Protein AF-R5CLF5-F1 (afdb_monomer)

Secondary structure (DSSP, 8-state):
--------SS-S-EEEETTEEE-HHHHHHHGGGTTS----GGGGGGTTGGGGS-HHHHHHHHHHHHHHTTS-HHHHHHHHHTSHHHHHHTTT--TTSPP--EE-HHHHHHHHHHHHHHH-TTSHHHHHHHHHHHHHTT-

Radius of gyration: 16.68 Å; Cα contacts (8 Å, |Δi|>4): 115; chains: 1; bounding box: 37×34×51 Å

Solvent-accessible surface area (backbone atoms only — not comparable to full-atom values): 8493 Å² total; per-residue (Å²): 135,80,86,76,77,74,84,86,66,75,70,85,51,32,36,42,42,80,71,43,75,37,43,58,68,63,46,67,74,50,55,87,46,73,89,53,79,92,83,51,78,87,53,57,80,56,65,83,49,68,80,78,51,52,74,67,56,49,50,52,50,50,48,47,48,77,57,56,62,82,53,55,70,76,56,52,31,47,35,48,59,64,33,66,70,48,46,61,69,43,64,92,56,58,86,90,48,73,49,84,49,74,47,58,56,68,56,56,51,57,47,52,54,52,47,33,76,73,40,44,55,92,39,61,70,19,39,48,53,48,50,50,59,28,53,61,70,77,107

Sequence (139 aa):
MVDSRSEEGVGETLREVIYGPVYPEVYDLFRDFKYNPIDDARFALLEGTEDALTDDEKRVIDLVVNTFGMYGGKVLEKITHNEKPWMEARKGYEDSIPSSELLPKDRIMKYYILINQKYGIDREDGLRTYIHDMLDKAS

Mean predicted aligned error: 7.53 Å

Structure (mmCIF, N/CA/C/O backbone):
data_AF-R5CLF5-F1
#
_entry.id   AF-R5CLF5-F1
#
loop_
_atom_site.group_PDB
_atom_site.id
_atom_site.type_symbol
_atom_site.label_atom_id
_atom_site.label_alt_id
_atom_site.label_comp_id
_atom_site.label_asym_id
_atom_site.label_entity_id
_atom_site.label_seq_id
_atom_site.pdbx_PDB_ins_code
_atom_site.Cartn_x
_atom_site.Cartn_y
_atom_site.Cartn_z
_atom_site.occupancy
_atom_site.B_iso_or_equiv
_atom_site.auth_seq_id
_atom_site.auth_comp_id
_atom_site.auth_asym_id
_atom_site.auth_atom_id
_atom_site.pdbx_PDB_model_num
ATOM 1 N N . MET A 1 1 ? 5.329 -0.483 32.580 1.00 33.81 1 MET A N 1
ATOM 2 C CA . MET A 1 1 ? 4.534 -1.668 32.215 1.00 33.81 1 MET A CA 1
ATOM 3 C C . MET A 1 1 ? 4.537 -1.700 30.702 1.00 33.81 1 MET A C 1
ATOM 5 O O . MET A 1 1 ? 3.891 -0.859 30.099 1.00 33.81 1 MET A O 1
ATOM 9 N N . VAL A 1 2 ? 5.430 -2.496 30.115 1.00 35.09 2 VAL A N 1
ATOM 10 C CA . VAL A 1 2 ? 5.572 -2.591 28.658 1.00 35.09 2 VAL A CA 1
ATOM 11 C C . VAL A 1 2 ? 4.469 -3.532 28.198 1.00 35.09 2 VAL A C 1
ATOM 13 O O . VAL A 1 2 ? 4.462 -4.693 28.609 1.00 35.09 2 VAL A O 1
ATOM 16 N N . ASP A 1 3 ? 3.504 -3.003 27.449 1.00 35.25 3 ASP A N 1
ATOM 17 C CA . ASP A 1 3 ? 2.523 -3.826 26.749 1.00 35.25 3 ASP A CA 1
ATOM 18 C C . ASP A 1 3 ? 3.308 -4.780 25.843 1.00 35.25 3 ASP A C 1
ATOM 20 O O . ASP A 1 3 ? 4.059 -4.363 24.964 1.00 35.25 3 ASP A O 1
ATOM 24 N N . SER A 1 4 ? 3.238 -6.058 26.190 1.00 38.84 4 SER A N 1
ATOM 25 C CA . SER A 1 4 ? 3.923 -7.169 25.542 1.00 38.84 4 SER A CA 1
ATOM 26 C C . SER A 1 4 ? 2.874 -7.981 24.792 1.00 38.84 4 SER A C 1
ATOM 28 O O . SER A 1 4 ? 2.745 -9.188 24.974 1.00 38.84 4 SER A O 1
ATOM 30 N N . ARG A 1 5 ? 2.100 -7.306 23.935 1.00 45.28 5 ARG A N 1
ATOM 31 C CA . ARG A 1 5 ? 1.523 -7.978 22.775 1.00 45.28 5 ARG A CA 1
ATOM 32 C C . ARG A 1 5 ? 2.683 -8.348 21.868 1.00 45.28 5 ARG A C 1
ATOM 34 O O . ARG A 1 5 ? 3.252 -7.506 21.182 1.00 45.28 5 ARG A O 1
ATOM 41 N N . SER A 1 6 ? 3.073 -9.612 21.936 1.00 39.12 6 SER A N 1
ATOM 42 C CA . SER A 1 6 ? 3.788 -10.267 20.855 1.00 39.12 6 SER A CA 1
ATOM 43 C C . SER A 1 6 ? 3.036 -9.978 19.557 1.00 39.12 6 SER A C 1
ATOM 45 O O . SER A 1 6 ? 1.859 -10.320 19.441 1.00 39.12 6 SER A O 1
ATOM 47 N N . GLU A 1 7 ? 3.703 -9.318 18.610 1.00 44.19 7 GLU A N 1
ATOM 48 C CA . GLU A 1 7 ? 3.287 -9.214 17.209 1.00 44.19 7 GLU A CA 1
ATOM 49 C C . GLU A 1 7 ? 3.317 -10.621 16.567 1.00 44.19 7 GLU A C 1
ATOM 51 O O . GLU A 1 7 ? 4.035 -10.873 15.611 1.00 44.19 7 GLU A O 1
ATOM 56 N N . GLU A 1 8 ? 2.563 -11.588 17.094 1.00 43.81 8 GLU A N 1
ATOM 57 C CA . GLU A 1 8 ? 2.262 -12.839 16.389 1.00 43.81 8 GLU A CA 1
ATOM 58 C C . GLU A 1 8 ? 1.087 -12.573 15.444 1.00 43.81 8 GLU A C 1
ATOM 60 O O . GLU A 1 8 ? -0.037 -13.027 15.645 1.00 43.81 8 GLU A O 1
ATOM 65 N N . GLY A 1 9 ? 1.332 -11.743 14.434 1.00 43.94 9 GLY A N 1
ATOM 66 C CA . GLY A 1 9 ? 0.345 -11.365 13.435 1.00 43.94 9 GLY A CA 1
ATOM 67 C C . GLY A 1 9 ? 0.988 -11.347 12.063 1.00 43.94 9 GLY A C 1
ATOM 68 O O . GLY A 1 9 ? 1.657 -10.378 11.738 1.00 43.94 9 GLY A O 1
ATOM 69 N N . VAL A 1 10 ? 0.743 -12.405 11.281 1.00 50.19 10 VAL A N 1
ATOM 70 C CA . VAL A 1 10 ? 1.097 -12.563 9.859 1.00 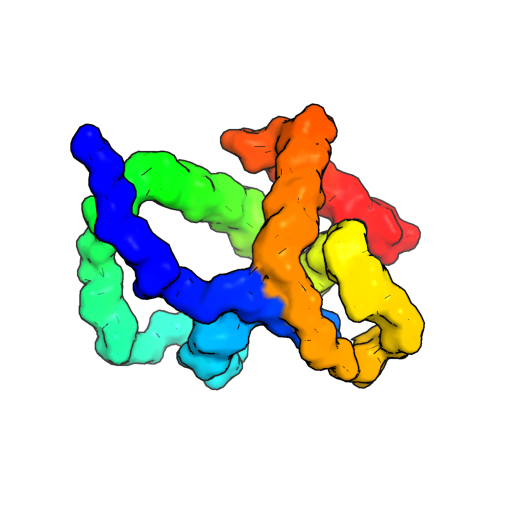50.19 10 VAL A CA 1
ATOM 71 C C . 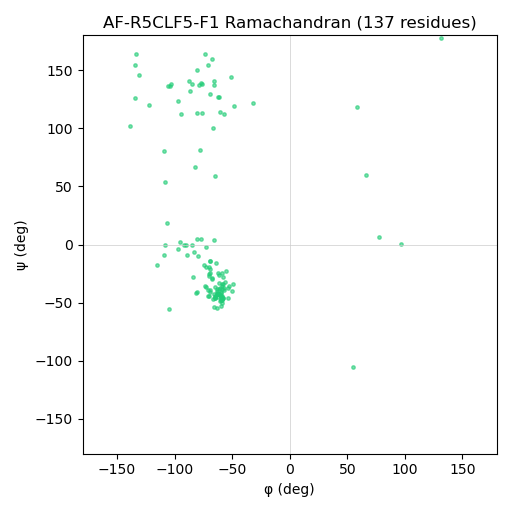VAL A 1 10 ? 2.599 -12.435 9.560 1.00 50.19 10 VAL A C 1
ATOM 73 O O . VAL A 1 10 ? 3.202 -11.380 9.724 1.00 50.19 10 VAL A O 1
ATOM 76 N N . GLY A 1 11 ? 3.189 -13.517 9.044 1.00 55.16 11 GLY A N 1
ATOM 77 C CA . GLY A 1 11 ? 4.618 -13.676 8.761 1.00 55.16 11 GLY A CA 1
ATOM 78 C C . GLY A 1 11 ? 5.355 -12.391 8.366 1.00 55.16 11 GLY A C 1
ATOM 79 O O . GLY A 1 11 ? 5.044 -11.746 7.368 1.00 55.16 11 GLY A O 1
ATOM 80 N N . GLU A 1 12 ? 6.391 -12.050 9.134 1.00 61.81 12 GLU A N 1
ATOM 81 C CA . GLU A 1 12 ? 7.100 -10.756 9.120 1.00 61.81 12 GLU A CA 1
ATOM 82 C C . GLU A 1 12 ? 7.870 -10.443 7.820 1.00 61.81 12 GLU A C 1
ATOM 84 O O . GLU A 1 12 ? 8.588 -9.443 7.729 1.00 61.81 12 GLU A O 1
ATOM 89 N N . THR A 1 13 ? 7.772 -11.309 6.810 1.00 70.75 13 THR A N 1
ATOM 90 C CA . THR A 1 13 ? 8.599 -11.260 5.606 1.00 70.75 13 THR A CA 1
ATOM 91 C C . THR A 1 13 ? 7.755 -11.151 4.345 1.00 70.75 13 THR A C 1
ATOM 93 O O . THR A 1 13 ? 6.977 -12.045 4.011 1.00 70.75 13 THR A O 1
ATOM 96 N N . LEU A 1 14 ? 7.976 -10.069 3.602 1.00 80.75 14 LEU A N 1
ATOM 97 C CA . LEU A 1 14 ? 7.401 -9.872 2.279 1.00 80.75 14 LEU A CA 1
ATOM 98 C C . LEU A 1 14 ? 8.145 -10.718 1.245 1.00 80.75 14 LEU A C 1
ATOM 100 O O . LEU A 1 14 ? 9.380 -10.784 1.244 1.00 80.75 14 LEU A O 1
ATOM 104 N N . ARG A 1 15 ? 7.383 -11.328 0.336 1.00 79.62 15 ARG A N 1
ATOM 105 C CA . ARG A 1 15 ? 7.910 -11.954 -0.878 1.00 79.62 15 ARG A CA 1
ATOM 106 C C . ARG A 1 15 ? 7.590 -11.099 -2.084 1.00 79.62 15 ARG A C 1
ATOM 108 O O . ARG A 1 15 ? 6.465 -10.643 -2.256 1.00 79.62 15 ARG A O 1
ATOM 115 N N . GLU A 1 16 ? 8.580 -10.958 -2.940 1.00 76.81 16 GLU A N 1
ATOM 116 C CA . GLU A 1 16 ? 8.424 -10.402 -4.274 1.00 76.81 16 GLU A CA 1
ATOM 117 C C . GLU A 1 16 ? 7.632 -11.373 -5.167 1.00 76.81 16 GLU A C 1
ATOM 119 O O . GLU A 1 16 ? 7.966 -12.553 -5.253 1.00 76.81 16 GLU A O 1
ATOM 124 N N . VAL A 1 17 ? 6.588 -10.904 -5.855 1.00 76.69 17 VAL A N 1
ATOM 125 C CA . VAL A 1 17 ? 5.939 -11.632 -6.964 1.00 76.69 17 VAL A CA 1
ATOM 126 C C . VAL A 1 17 ? 5.717 -10.697 -8.151 1.00 76.69 17 VAL A C 1
ATOM 128 O O . VAL A 1 17 ? 5.759 -9.493 -7.996 1.00 76.69 17 VAL A O 1
ATOM 131 N N . ILE A 1 18 ? 5.446 -11.195 -9.359 1.00 75.12 18 ILE A N 1
ATOM 132 C CA . ILE A 1 18 ? 5.348 -10.341 -10.570 1.00 75.12 18 ILE A CA 1
ATOM 133 C C . ILE A 1 18 ? 4.444 -9.099 -10.367 1.00 75.12 18 ILE A C 1
ATOM 135 O O . ILE A 1 18 ? 4.749 -8.023 -10.873 1.00 75.12 18 ILE A O 1
ATOM 139 N N . TYR A 1 19 ? 3.385 -9.220 -9.561 1.00 80.00 19 TYR A N 1
ATOM 140 C CA . TYR A 1 19 ? 2.399 -8.162 -9.323 1.00 80.00 19 TYR A CA 1
ATOM 141 C C . TYR A 1 19 ? 2.701 -7.206 -8.154 1.00 80.00 19 TYR A C 1
ATOM 143 O O . TYR A 1 19 ? 1.904 -6.304 -7.913 1.00 80.00 19 TYR A O 1
ATOM 151 N N . GLY A 1 20 ? 3.805 -7.385 -7.425 1.00 81.44 20 GLY A N 1
ATOM 152 C CA . GLY A 1 20 ? 4.133 -6.589 -6.237 1.00 81.44 20 GLY A CA 1
ATOM 153 C C . GLY A 1 20 ? 4.541 -7.444 -5.030 1.00 81.44 20 GLY A C 1
ATOM 154 O O . GLY A 1 20 ? 4.551 -8.673 -5.112 1.00 81.44 20 GLY A O 1
ATOM 155 N N . PRO A 1 21 ? 4.911 -6.820 -3.903 1.00 84.19 21 PRO A N 1
ATOM 156 C CA . PRO A 1 21 ? 5.303 -7.515 -2.696 1.00 84.19 21 PRO A CA 1
ATOM 157 C C . PRO A 1 21 ? 4.055 -7.994 -1.959 1.00 84.19 21 PRO A C 1
ATOM 159 O O . PRO A 1 21 ? 3.073 -7.264 -1.829 1.00 84.19 21 PRO A O 1
ATOM 162 N 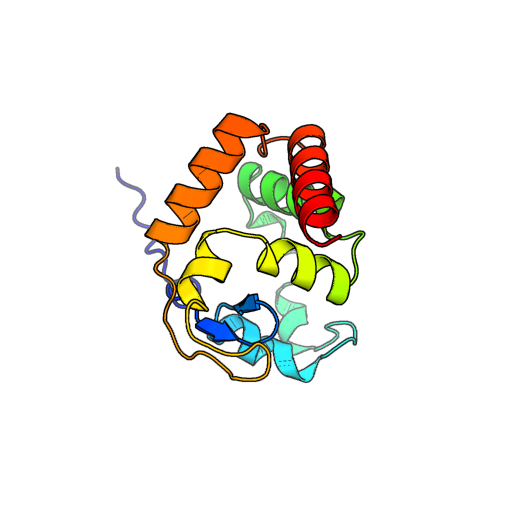N . VAL A 1 22 ? 4.091 -9.225 -1.459 1.00 84.50 22 VAL A N 1
ATOM 163 C CA . VAL A 1 22 ? 2.967 -9.826 -0.736 1.00 84.50 22 VAL A CA 1
ATOM 164 C C . VAL A 1 22 ? 3.423 -10.440 0.576 1.00 84.50 22 VAL A C 1
ATOM 166 O O . VAL A 1 22 ? 4.516 -11.003 0.668 1.00 84.50 22 VAL A O 1
ATOM 169 N N . TYR A 1 23 ? 2.554 -10.380 1.583 1.00 85.81 23 TYR A N 1
ATOM 170 C CA . TYR A 1 23 ? 2.653 -11.248 2.751 1.00 85.81 23 TYR A CA 1
ATOM 171 C C . TYR A 1 23 ? 2.163 -12.637 2.342 1.00 85.81 23 TYR A C 1
ATOM 173 O O . TYR A 1 23 ? 0.979 -12.771 2.029 1.00 85.81 23 TYR A O 1
ATOM 181 N N . PRO A 1 24 ? 3.030 -13.665 2.300 1.00 83.88 24 PRO A N 1
ATOM 182 C CA . PRO A 1 24 ? 2.675 -14.952 1.704 1.00 83.88 24 PRO A CA 1
ATOM 183 C C . PRO A 1 24 ? 1.479 -15.604 2.387 1.00 83.88 24 PRO A C 1
ATOM 185 O O . PRO A 1 24 ? 0.582 -16.073 1.711 1.00 83.88 24 PRO A O 1
ATOM 188 N N . GLU A 1 25 ? 1.413 -15.553 3.716 1.00 86.31 25 GLU A N 1
ATOM 189 C CA . GLU A 1 25 ? 0.322 -16.163 4.483 1.00 86.31 25 GLU A CA 1
ATOM 190 C C . GLU A 1 25 ? -1.038 -15.524 4.173 1.00 86.31 25 GLU A C 1
ATOM 192 O O . GLU A 1 25 ? -2.028 -16.227 3.978 1.00 86.31 25 GLU A O 1
ATOM 197 N N . VAL A 1 26 ? -1.083 -14.193 4.058 1.00 86.31 26 VAL A N 1
ATOM 198 C CA . VAL A 1 26 ? -2.305 -13.461 3.686 1.00 86.31 26 VAL A CA 1
ATOM 199 C C . VAL A 1 26 ? -2.645 -13.702 2.224 1.00 86.31 26 VAL A C 1
ATOM 201 O O . VAL A 1 26 ? -3.798 -13.965 1.891 1.00 86.31 26 VAL A O 1
ATOM 204 N N . TYR A 1 27 ? -1.650 -13.643 1.339 1.00 86.12 27 TYR A N 1
ATOM 205 C CA . TYR A 1 27 ? -1.862 -13.898 -0.078 1.00 86.12 27 TYR A CA 1
ATOM 206 C C . TYR A 1 27 ? -2.417 -15.303 -0.302 1.00 86.12 27 TYR A C 1
ATOM 208 O O . TYR A 1 27 ? -3.423 -15.444 -0.986 1.00 86.12 27 TYR A O 1
ATOM 216 N N . ASP A 1 28 ? -1.827 -16.324 0.312 1.00 87.44 28 ASP A N 1
ATOM 217 C CA . ASP A 1 28 ? -2.248 -17.723 0.208 1.00 87.44 28 ASP A CA 1
ATO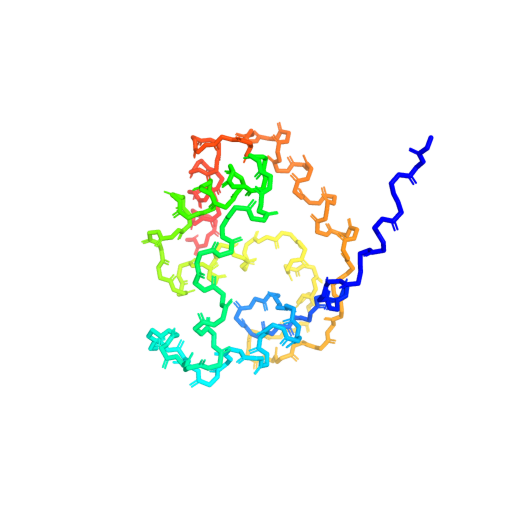M 218 C C . ASP A 1 28 ? -3.677 -17.924 0.714 1.00 87.44 28 ASP A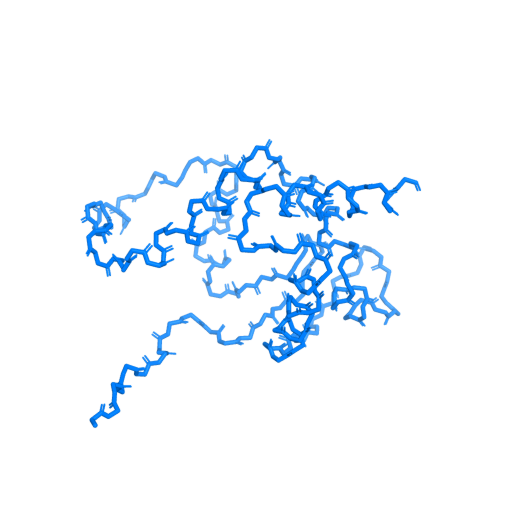 C 1
ATOM 220 O O . ASP A 1 28 ? -4.441 -18.661 0.093 1.00 87.44 28 ASP A O 1
ATOM 224 N N . LEU A 1 29 ? -4.062 -17.219 1.782 1.00 87.69 29 LEU A N 1
ATOM 225 C CA . LEU A 1 29 ? -5.411 -17.276 2.338 1.00 87.69 29 LEU A CA 1
ATOM 226 C C . LEU A 1 29 ? -6.479 -16.728 1.374 1.00 87.69 29 LEU A C 1
ATOM 228 O O . LEU A 1 29 ? -7.586 -17.269 1.324 1.00 87.69 29 LEU A O 1
ATOM 232 N N . PHE A 1 30 ? -6.157 -15.682 0.604 1.00 87.00 30 PHE A N 1
ATOM 233 C CA . PHE A 1 30 ? -7.131 -14.969 -0.236 1.00 87.00 30 PHE A CA 1
ATOM 234 C C . PHE A 1 30 ? -6.974 -15.183 -1.751 1.00 87.00 30 PHE A C 1
ATOM 236 O O . PHE A 1 30 ? -7.851 -14.787 -2.522 1.00 87.00 30 PHE A O 1
ATOM 243 N N . ARG A 1 31 ? -5.894 -15.824 -2.213 1.00 86.12 31 ARG A N 1
ATOM 244 C CA . ARG A 1 31 ? -5.553 -15.959 -3.643 1.00 86.12 31 ARG A CA 1
ATOM 245 C C . ARG A 1 31 ? -6.678 -16.551 -4.490 1.00 86.12 31 ARG A C 1
ATOM 247 O O . ARG A 1 31 ? -6.882 -16.128 -5.629 1.00 86.12 31 ARG A O 1
ATOM 254 N N . ASP A 1 32 ? -7.404 -17.518 -3.940 1.00 87.62 32 ASP A N 1
ATOM 255 C CA . ASP A 1 32 ? -8.424 -18.271 -4.672 1.00 87.62 32 ASP A CA 1
ATOM 256 C C . ASP A 1 32 ? -9.700 -17.460 -4.949 1.00 87.62 32 ASP A C 1
ATOM 258 O O . ASP A 1 32 ? -10.426 -17.774 -5.898 1.00 87.62 32 ASP A O 1
ATOM 262 N N . PHE A 1 33 ? -9.932 -16.366 -4.212 1.00 85.00 33 PHE A N 1
ATOM 263 C CA . PHE A 1 33 ? -11.046 -15.444 -4.467 1.00 85.00 33 PHE A CA 1
ATOM 264 C C . PHE A 1 33 ? -10.848 -14.631 -5.752 1.00 85.00 33 PHE A C 1
ATOM 266 O O . PHE A 1 33 ? -11.824 -14.261 -6.408 1.00 85.00 33 PHE A O 1
ATOM 273 N N . LYS A 1 34 ? -9.595 -14.427 -6.183 1.00 83.69 34 LYS A N 1
ATOM 274 C CA . LYS A 1 34 ? -9.225 -13.694 -7.405 1.00 83.69 34 LYS A CA 1
ATOM 275 C C . LYS A 1 34 ? -9.825 -12.280 -7.430 1.00 83.69 34 LYS A C 1
ATOM 277 O O . LYS A 1 34 ? -9.326 -11.396 -6.749 1.00 83.69 34 LYS A O 1
ATOM 282 N N . TYR A 1 35 ? -10.866 -12.069 -8.237 1.00 78.50 35 TYR A N 1
ATOM 283 C CA . TYR A 1 35 ? -11.571 -10.792 -8.402 1.00 78.50 35 TYR A CA 1
ATOM 284 C C . TYR A 1 35 ? -12.969 -10.808 -7.771 1.00 78.50 35 TYR A C 1
ATOM 286 O O . TYR A 1 35 ? -13.700 -9.827 -7.882 1.00 78.50 35 TYR A O 1
ATOM 294 N N . ASN A 1 36 ? -13.369 -11.935 -7.182 1.00 82.88 36 ASN A N 1
ATOM 295 C CA . ASN A 1 36 ? -14.675 -12.078 -6.564 1.00 82.88 36 ASN A CA 1
ATOM 296 C C . ASN A 1 36 ? -14.658 -11.460 -5.161 1.00 82.88 36 ASN A C 1
ATOM 298 O O . ASN A 1 36 ? -13.616 -11.490 -4.500 1.00 82.88 36 ASN A O 1
ATOM 302 N N . PRO A 1 37 ? -15.805 -10.948 -4.683 1.00 83.69 37 PRO A N 1
ATOM 303 C CA . PRO A 1 37 ? -15.969 -10.612 -3.277 1.00 83.69 37 PRO A CA 1
ATOM 304 C C . PRO A 1 37 ? -15.567 -11.787 -2.380 1.00 83.69 37 PRO A C 1
ATOM 306 O O . PRO A 1 37 ? -15.801 -12.951 -2.719 1.00 83.69 37 PRO A O 1
ATOM 309 N N . ILE A 1 38 ? -14.972 -11.471 -1.231 1.00 83.75 38 ILE A N 1
ATOM 310 C CA . ILE A 1 38 ? -14.650 -12.459 -0.201 1.00 83.75 38 ILE A CA 1
ATOM 311 C C . ILE A 1 38 ? -15.947 -12.772 0.552 1.00 83.75 38 ILE A C 1
ATOM 313 O O . ILE A 1 38 ? -16.230 -12.198 1.597 1.00 83.75 38 ILE A O 1
ATOM 317 N N . ASP A 1 39 ? -16.757 -13.643 -0.040 1.00 81.31 39 ASP A N 1
ATOM 318 C CA . ASP A 1 39 ? -18.008 -14.154 0.523 1.00 81.31 39 ASP A CA 1
ATOM 319 C C . ASP A 1 39 ? -17.803 -15.628 0.895 1.00 81.31 39 ASP A C 1
ATOM 321 O O . ASP A 1 39 ? -18.069 -16.548 0.118 1.00 81.31 39 ASP A O 1
ATOM 325 N N . ASP A 1 40 ? -17.183 -15.847 2.054 1.00 83.06 40 ASP A N 1
ATOM 326 C CA . ASP A 1 40 ? -16.882 -17.174 2.585 1.00 83.06 40 ASP A CA 1
ATOM 327 C C . ASP A 1 40 ? -17.252 -17.227 4.064 1.00 83.06 40 ASP A C 1
ATOM 329 O O . ASP A 1 40 ? -16.794 -16.421 4.876 1.00 83.06 40 ASP A O 1
ATOM 333 N N . ALA A 1 41 ? -18.071 -18.220 4.414 1.00 83.06 41 ALA A N 1
ATOM 334 C CA . ALA A 1 41 ? -18.599 -18.421 5.758 1.00 83.06 41 ALA A CA 1
ATOM 335 C C . ALA A 1 41 ? -17.508 -18.531 6.838 1.00 83.06 41 ALA A C 1
ATOM 337 O O . ALA A 1 41 ? -17.776 -18.250 8.006 1.00 83.06 4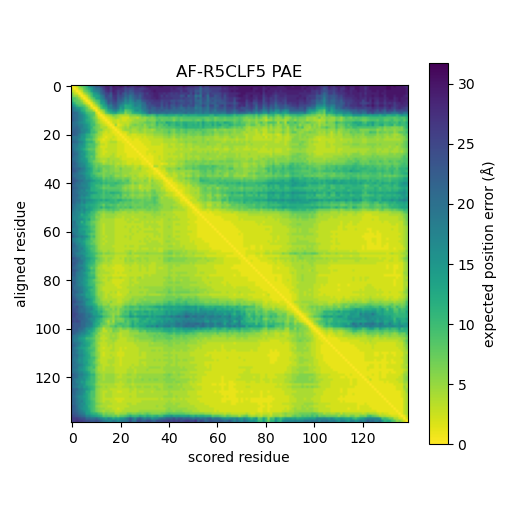1 ALA A O 1
ATOM 338 N N . ARG A 1 42 ? -16.271 -18.900 6.474 1.00 83.44 42 ARG A N 1
ATOM 339 C CA . ARG A 1 42 ? -15.120 -18.905 7.390 1.00 83.44 42 ARG A CA 1
ATOM 340 C C . ARG A 1 42 ? -14.799 -17.514 7.943 1.00 83.44 42 ARG A C 1
ATOM 342 O O . ARG A 1 42 ? -14.259 -17.424 9.042 1.00 83.44 42 ARG A O 1
ATOM 349 N N . PHE A 1 43 ? -15.147 -16.453 7.217 1.00 83.62 43 PHE A N 1
ATOM 350 C CA . PHE A 1 43 ? -14.922 -15.064 7.620 1.00 83.62 43 PHE A CA 1
ATOM 351 C C . PHE A 1 43 ? -16.145 -14.402 8.258 1.00 83.62 43 PHE A C 1
ATOM 353 O O . PHE A 1 43 ? -16.011 -13.300 8.776 1.00 83.62 43 PHE A O 1
ATOM 360 N N . ALA A 1 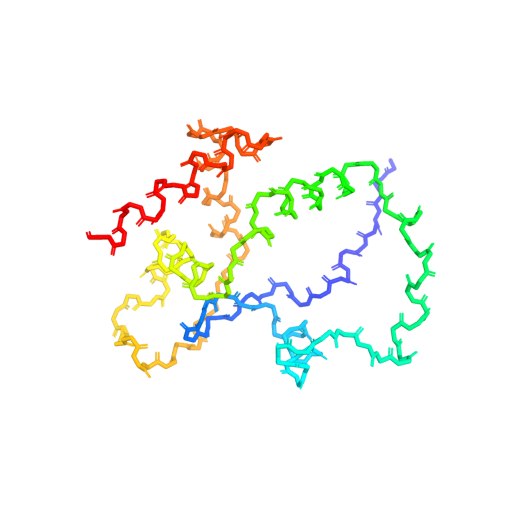44 ? -17.299 -15.074 8.326 1.00 82.56 44 ALA A N 1
ATOM 361 C CA . ALA A 1 44 ? -18.481 -14.546 9.019 1.00 82.56 44 ALA A CA 1
ATOM 362 C C . ALA A 1 44 ? -18.208 -14.255 10.510 1.00 82.56 44 ALA A C 1
ATOM 364 O O . ALA A 1 44 ? -18.837 -13.395 11.111 1.00 82.56 44 ALA A O 1
ATOM 365 N N . LEU A 1 45 ? -17.223 -14.936 11.110 1.00 81.12 45 LEU A N 1
ATOM 366 C CA . LEU A 1 45 ? -16.768 -14.683 12.483 1.00 81.12 45 LEU A CA 1
ATOM 367 C C . LEU A 1 45 ? -16.035 -13.339 12.658 1.00 81.12 45 LEU A C 1
ATOM 369 O O . LEU A 1 45 ? -15.820 -12.924 13.793 1.00 81.12 45 LEU A O 1
ATOM 373 N N . LEU A 1 46 ? -15.626 -12.692 11.563 1.00 81.31 46 LEU A N 1
ATOM 374 C CA . LEU A 1 46 ? -15.009 -11.363 11.565 1.00 81.31 46 LEU A CA 1
ATOM 375 C C . LEU A 1 46 ? -16.054 -10.240 11.462 1.00 81.31 46 LEU A C 1
ATOM 377 O O . LEU A 1 46 ? -15.719 -9.068 11.626 1.00 81.31 46 LEU A O 1
ATOM 381 N N . GLU A 1 47 ? -17.324 -10.561 11.195 1.00 78.38 47 GLU A N 1
ATOM 382 C CA . GLU A 1 47 ? -18.378 -9.547 11.181 1.00 78.38 47 GLU A CA 1
ATOM 383 C C . GLU A 1 47 ? -18.526 -8.917 12.573 1.00 78.38 47 GLU A C 1
ATOM 385 O O . GLU A 1 47 ? -18.675 -9.607 13.582 1.00 78.38 47 GLU A O 1
ATOM 390 N N . GLY A 1 48 ? -18.465 -7.585 12.635 1.00 78.94 48 GLY A N 1
ATOM 391 C CA . GLY A 1 48 ? -18.564 -6.836 13.889 1.00 78.94 48 GLY A CA 1
ATOM 392 C C . GLY A 1 48 ? -17.292 -6.832 14.745 1.00 78.94 48 GLY A C 1
ATOM 393 O O . GLY A 1 48 ? -17.316 -6.295 15.850 1.00 78.94 48 GLY A O 1
ATOM 394 N N . THR A 1 49 ? -16.160 -7.366 14.266 1.00 83.88 49 THR A N 1
ATOM 395 C CA . THR A 1 49 ? -14.878 -7.261 14.994 1.00 83.88 49 THR A CA 1
ATOM 396 C C . THR A 1 49 ? -14.181 -5.913 14.802 1.00 83.88 49 THR A C 1
ATOM 398 O O . THR A 1 49 ? -13.072 -5.719 15.288 1.00 83.88 49 THR A O 1
ATOM 401 N N . GLU A 1 50 ? -14.806 -4.965 14.105 1.00 81.69 50 GLU A N 1
ATOM 402 C CA . GLU A 1 50 ? -14.299 -3.603 13.902 1.00 81.69 50 GLU A CA 1
ATOM 403 C C . GLU A 1 50 ? -14.052 -2.850 15.218 1.00 81.69 50 GLU A C 1
ATOM 405 O O . GLU A 1 50 ? -13.143 -2.027 15.296 1.00 81.69 50 GLU A O 1
ATOM 410 N N . ASP A 1 51 ? -14.782 -3.183 16.284 1.00 85.38 51 ASP A N 1
ATOM 411 C CA . ASP A 1 51 ? -14.565 -2.640 17.630 1.00 85.38 51 ASP A CA 1
ATOM 412 C C . ASP A 1 51 ? -13.261 -3.118 18.287 1.00 85.38 51 ASP A C 1
ATOM 414 O O . ASP A 1 51 ? -12.814 -2.526 19.269 1.00 85.38 51 ASP A O 1
ATOM 418 N N . ALA A 1 52 ? -12.620 -4.161 17.747 1.00 89.88 52 ALA A N 1
ATOM 419 C CA . ALA A 1 52 ? -11.309 -4.609 18.211 1.00 89.88 52 ALA A CA 1
ATOM 420 C C . ALA A 1 52 ? -10.167 -3.685 17.753 1.00 89.88 52 ALA A C 1
ATOM 422 O O . ALA A 1 52 ? -9.078 -3.745 18.326 1.00 89.88 52 ALA A O 1
ATOM 423 N N . LEU A 1 53 ? -10.406 -2.847 16.739 1.00 91.00 53 LEU A N 1
ATOM 424 C CA . LEU A 1 53 ? -9.426 -1.902 16.214 1.00 91.00 53 LEU A CA 1
ATOM 425 C C . LEU A 1 53 ? -9.433 -0.607 17.025 1.00 91.00 53 LEU A C 1
ATOM 427 O O . LEU A 1 53 ? -10.486 -0.045 17.341 1.00 91.00 53 LEU A O 1
ATOM 431 N N . THR A 1 54 ? -8.241 -0.097 17.301 1.00 95.25 54 THR A N 1
ATOM 432 C CA . THR A 1 54 ? -8.050 1.245 17.853 1.00 95.25 54 THR A CA 1
ATOM 433 C C . THR A 1 54 ? -8.442 2.320 16.839 1.00 95.25 54 THR A C 1
ATOM 435 O O . THR A 1 54 ? -8.457 2.088 15.628 1.00 95.25 54 THR A O 1
ATOM 438 N N . ASP A 1 55 ? -8.713 3.533 17.323 1.00 94.56 55 ASP A N 1
ATOM 439 C CA . ASP A 1 55 ? -9.038 4.671 16.454 1.00 94.56 55 ASP A CA 1
ATOM 440 C C . ASP A 1 55 ? -7.907 4.978 15.458 1.00 94.56 55 ASP A C 1
ATOM 442 O O . ASP A 1 55 ? -8.168 5.338 14.310 1.00 94.56 55 ASP A O 1
ATOM 446 N N . ASP A 1 56 ? -6.648 4.780 15.862 1.00 93.75 56 ASP A N 1
ATOM 447 C CA . ASP A 1 56 ? -5.490 4.967 14.986 1.00 93.75 56 ASP A CA 1
ATOM 448 C C . ASP A 1 56 ? -5.416 3.902 13.882 1.00 93.75 56 ASP A C 1
ATOM 450 O O . ASP A 1 56 ? -5.137 4.241 12.730 1.00 93.75 56 ASP A O 1
ATOM 454 N N . GLU A 1 57 ? -5.700 2.634 14.192 1.00 94.06 57 GLU A N 1
ATOM 455 C CA . GLU A 1 57 ? -5.759 1.559 13.190 1.00 94.06 57 GLU A CA 1
ATOM 456 C C . GLU A 1 57 ? -6.898 1.792 12.193 1.00 94.06 57 GLU A C 1
ATOM 458 O O . GLU A 1 57 ? -6.678 1.705 10.982 1.00 94.06 57 GLU A O 1
ATOM 463 N N . LYS A 1 58 ? -8.088 2.173 12.682 1.00 94.50 58 LYS A N 1
ATOM 464 C CA . LYS A 1 58 ? -9.233 2.550 11.835 1.00 94.50 58 LYS A CA 1
ATOM 465 C C . LYS A 1 58 ? -8.871 3.706 10.908 1.00 94.50 58 LYS A C 1
ATOM 467 O O . LYS A 1 58 ? -9.074 3.613 9.702 1.00 94.50 58 LYS A O 1
ATOM 472 N N . ARG A 1 59 ? -8.225 4.748 11.441 1.00 95.44 59 ARG A N 1
ATOM 473 C CA . ARG A 1 59 ? -7.765 5.902 10.657 1.00 95.44 59 ARG A CA 1
ATOM 474 C C . ARG A 1 59 ? -6.788 5.507 9.548 1.00 95.44 59 ARG A C 1
ATOM 476 O O . ARG A 1 59 ? -6.864 6.053 8.450 1.00 95.44 59 ARG A O 1
ATOM 483 N N . VAL A 1 60 ? -5.855 4.592 9.815 1.00 95.31 60 VAL A N 1
ATOM 484 C CA . VAL A 1 60 ? -4.915 4.100 8.791 1.00 95.31 60 VAL A CA 1
ATOM 485 C C . VAL A 1 60 ? -5.654 3.323 7.701 1.00 95.31 60 VAL A C 1
ATOM 487 O O . VAL A 1 60 ? -5.380 3.538 6.519 1.00 95.31 60 VAL A O 1
ATOM 490 N N . ILE A 1 61 ? -6.608 2.467 8.076 1.00 94.25 61 ILE A N 1
ATOM 491 C CA . ILE A 1 61 ? -7.444 1.728 7.119 1.00 94.25 61 ILE A CA 1
ATOM 492 C C . ILE A 1 61 ? -8.239 2.702 6.244 1.00 94.25 61 ILE A C 1
ATOM 494 O O . ILE A 1 61 ? -8.177 2.594 5.019 1.00 94.25 61 ILE A O 1
ATOM 498 N N . ASP A 1 62 ? -8.902 3.691 6.846 1.00 95.75 62 ASP A N 1
ATOM 499 C CA . ASP A 1 62 ? -9.680 4.705 6.127 1.00 95.75 62 ASP A CA 1
ATOM 500 C C . ASP A 1 62 ? -8.813 5.483 5.132 1.00 95.75 62 ASP A C 1
ATOM 502 O O . ASP A 1 62 ? -9.199 5.656 3.976 1.00 95.75 62 ASP A O 1
ATOM 506 N N . LEU A 1 63 ? -7.602 5.895 5.532 1.00 96.81 63 LEU A N 1
ATOM 507 C CA . LEU A 1 63 ? -6.655 6.564 4.633 1.00 96.81 63 LEU A CA 1
ATOM 508 C C . LEU A 1 63 ? -6.325 5.705 3.411 1.00 96.81 63 LEU A C 1
ATOM 510 O O . LEU A 1 63 ? -6.337 6.208 2.284 1.00 96.81 63 LEU A O 1
ATOM 514 N N . VAL A 1 64 ? -6.035 4.417 3.612 1.00 95.50 64 VAL A N 1
ATOM 515 C CA . VAL A 1 64 ? -5.702 3.498 2.515 1.00 95.50 64 VAL A CA 1
ATOM 516 C C . VAL A 1 64 ? -6.914 3.279 1.609 1.00 95.50 64 VAL A C 1
ATOM 518 O O . VAL A 1 64 ? -6.792 3.405 0.390 1.00 95.50 64 VAL A O 1
ATOM 521 N N . VAL A 1 65 ? -8.091 3.012 2.176 1.00 95.44 65 VAL A N 1
ATOM 522 C CA . VAL A 1 65 ? -9.324 2.750 1.416 1.00 95.44 65 VAL A CA 1
ATOM 523 C C . VAL A 1 65 ? -9.764 3.982 0.622 1.00 95.44 65 VAL A C 1
ATOM 525 O O . VAL A 1 65 ? -10.025 3.871 -0.577 1.00 95.44 65 VAL A O 1
ATOM 528 N N . ASN A 1 66 ? -9.769 5.170 1.231 1.00 96.94 66 ASN A N 1
ATOM 529 C CA . ASN A 1 66 ? -10.226 6.406 0.585 1.00 96.94 66 ASN A CA 1
ATOM 530 C C . ASN A 1 66 ? -9.287 6.899 -0.527 1.00 96.94 66 ASN A C 1
ATOM 532 O O . ASN A 1 66 ? -9.700 7.675 -1.399 1.00 96.94 66 ASN A O 1
ATOM 536 N N . THR A 1 67 ? -8.021 6.473 -0.515 1.00 97.00 67 THR A N 1
ATOM 537 C CA . THR A 1 67 ? -7.012 6.909 -1.492 1.00 97.00 67 THR A CA 1
ATOM 538 C C . THR A 1 67 ? -6.696 5.838 -2.528 1.00 97.00 67 THR A C 1
ATOM 540 O O . THR A 1 67 ? -6.848 6.097 -3.721 1.00 97.00 67 THR A O 1
ATOM 543 N N . PHE A 1 68 ? -6.303 4.634 -2.110 1.00 95.88 68 PHE A N 1
ATOM 544 C CA . PHE A 1 68 ? -5.935 3.541 -3.011 1.00 95.88 68 PHE A CA 1
ATOM 545 C C . PHE A 1 68 ? -7.142 2.735 -3.500 1.00 95.88 68 PHE A C 1
ATOM 547 O O . PHE A 1 68 ? -7.100 2.200 -4.607 1.00 95.88 68 PHE A O 1
ATOM 554 N N . GLY A 1 69 ? -8.230 2.676 -2.724 1.00 93.19 69 GLY A N 1
ATOM 555 C CA . GLY A 1 69 ? -9.400 1.837 -3.020 1.00 93.19 69 GLY A CA 1
ATOM 556 C C . GLY A 1 69 ? -10.151 2.201 -4.304 1.00 93.19 69 GLY A C 1
ATOM 557 O O . GLY A 1 69 ? -10.912 1.391 -4.827 1.00 93.19 69 GLY A O 1
ATOM 558 N N . MET A 1 70 ? -9.909 3.390 -4.863 1.00 92.56 70 MET A N 1
ATOM 559 C CA . MET A 1 70 ? -10.481 3.803 -6.149 1.00 92.56 70 MET A CA 1
ATOM 560 C C . MET A 1 70 ? -9.752 3.227 -7.375 1.00 92.56 70 MET A C 1
ATOM 562 O O . MET A 1 70 ? -10.233 3.376 -8.500 1.00 92.56 70 MET A O 1
ATOM 566 N N . TYR A 1 71 ? -8.590 2.597 -7.183 1.00 93.25 71 TYR A N 1
ATOM 567 C CA . TYR A 1 71 ? -7.751 2.082 -8.260 1.00 93.25 71 TYR A CA 1
ATOM 568 C C . TYR A 1 71 ? -7.864 0.561 -8.388 1.00 93.25 71 TYR A C 1
ATOM 570 O O . TYR A 1 71 ? -7.802 -0.181 -7.413 1.00 93.25 71 TYR A O 1
ATOM 578 N N . GLY A 1 72 ? -7.977 0.075 -9.627 1.00 91.06 72 GLY A N 1
ATOM 579 C CA . GLY A 1 72 ? -7.921 -1.359 -9.912 1.00 91.06 72 GLY A CA 1
ATOM 580 C C . GLY A 1 72 ? -6.500 -1.925 -9.803 1.00 91.06 72 GLY A C 1
ATOM 581 O O . GLY A 1 72 ? -5.512 -1.193 -9.895 1.00 91.06 72 GLY A O 1
ATOM 582 N N . GLY A 1 73 ? -6.388 -3.255 -9.710 1.00 87.69 73 GLY A N 1
ATOM 583 C CA . GLY A 1 73 ? -5.112 -3.946 -9.474 1.00 87.69 73 GLY A CA 1
ATOM 584 C C . GLY A 1 73 ? -3.980 -3.580 -10.442 1.00 87.69 73 GLY A C 1
ATOM 585 O O . GLY A 1 73 ? -2.843 -3.448 -10.013 1.00 87.69 73 GLY A O 1
ATOM 586 N N . LYS A 1 74 ? -4.270 -3.317 -11.727 1.00 88.56 74 LYS A N 1
ATOM 587 C CA . LYS A 1 74 ? -3.245 -2.891 -12.702 1.00 88.56 74 LYS A CA 1
ATOM 588 C C . LYS A 1 74 ? -2.663 -1.506 -12.442 1.00 88.56 74 LYS A C 1
ATOM 590 O O . LYS A 1 74 ? -1.535 -1.242 -12.840 1.00 88.56 74 LYS A O 1
ATOM 595 N N . VAL A 1 75 ? -3.429 -0.611 -11.828 1.00 92.75 75 VAL A N 1
ATOM 596 C CA . VAL A 1 75 ? -2.937 0.720 -11.461 1.00 92.75 75 VAL A CA 1
ATOM 597 C C . VAL A 1 75 ? -2.130 0.628 -10.169 1.00 92.75 75 VAL A C 1
ATOM 599 O O . VAL A 1 75 ? -1.048 1.199 -10.103 1.00 92.75 75 VAL A O 1
ATOM 602 N N . LEU A 1 76 ? -2.594 -0.161 -9.194 1.00 92.44 76 LEU A N 1
ATOM 603 C CA . LEU A 1 76 ? -1.850 -0.432 -7.959 1.00 92.44 76 LEU A CA 1
ATOM 604 C C . LEU A 1 76 ? -0.497 -1.104 -8.242 1.00 92.44 76 LEU A C 1
ATOM 606 O O . LEU A 1 76 ? 0.521 -0.658 -7.727 1.00 92.44 76 LEU A O 1
ATOM 610 N N . GLU A 1 77 ? -0.472 -2.090 -9.144 1.00 90.38 77 GLU A N 1
ATOM 611 C CA . GLU A 1 77 ? 0.755 -2.740 -9.626 1.00 90.38 77 GLU A CA 1
ATOM 612 C C . GLU A 1 77 ? 1.764 -1.710 -10.158 1.00 90.38 77 GLU A C 1
ATOM 614 O O . GLU A 1 77 ? 2.928 -1.730 -9.771 1.00 90.38 77 GLU A O 1
ATOM 619 N N . LYS A 1 78 ? 1.316 -0.749 -10.979 1.00 91.62 78 LYS A N 1
ATOM 620 C CA . LYS A 1 78 ? 2.182 0.317 -11.513 1.00 91.62 78 LYS A CA 1
ATOM 621 C C . LYS A 1 78 ? 2.750 1.226 -10.428 1.00 91.62 78 LYS A C 1
ATOM 623 O O . LYS A 1 78 ? 3.909 1.617 -10.522 1.00 91.62 78 LYS A O 1
ATOM 628 N N . ILE A 1 79 ? 1.944 1.571 -9.421 1.00 93.69 79 ILE A N 1
ATOM 629 C CA . ILE A 1 79 ? 2.402 2.388 -8.289 1.00 93.69 79 ILE A CA 1
ATOM 630 C C . ILE A 1 79 ? 3.545 1.659 -7.587 1.00 93.69 79 ILE A C 1
ATOM 632 O O . ILE A 1 79 ? 4.637 2.214 -7.472 1.00 93.69 79 ILE A O 1
ATOM 636 N N . THR A 1 80 ? 3.320 0.398 -7.207 1.00 91.06 80 THR A N 1
ATOM 637 C CA . THR A 1 80 ? 4.323 -0.421 -6.525 1.00 91.06 80 THR A CA 1
ATOM 638 C C . THR A 1 80 ? 5.568 -0.644 -7.378 1.00 91.06 80 THR A C 1
ATOM 640 O O . THR A 1 80 ? 6.684 -0.583 -6.868 1.00 91.06 80 THR A O 1
ATOM 643 N N . HIS A 1 81 ? 5.409 -0.828 -8.692 1.00 89.19 81 HIS A N 1
ATOM 644 C CA . HIS A 1 81 ? 6.539 -1.032 -9.601 1.00 89.19 81 HIS A CA 1
ATOM 645 C C . HIS A 1 81 ? 7.499 0.162 -9.665 1.00 89.19 81 HIS A C 1
ATOM 647 O O . HIS A 1 81 ? 8.690 -0.022 -9.916 1.00 89.19 81 HIS A O 1
ATOM 653 N N . ASN A 1 82 ? 7.006 1.360 -9.351 1.00 91.56 82 ASN A N 1
ATOM 654 C CA . ASN A 1 82 ? 7.792 2.591 -9.281 1.00 91.56 82 ASN A CA 1
ATOM 655 C C . ASN A 1 82 ? 8.350 2.902 -7.884 1.00 91.56 82 ASN A C 1
ATOM 657 O O . ASN A 1 82 ? 9.055 3.905 -7.696 1.00 91.56 82 ASN A O 1
ATOM 661 N N . GLU A 1 83 ? 8.079 2.057 -6.890 1.00 92.62 83 GLU A N 1
ATOM 662 C CA . GLU A 1 83 ? 8.655 2.197 -5.562 1.00 92.62 83 GLU A CA 1
ATOM 663 C C . GLU A 1 83 ? 10.106 1.709 -5.536 1.00 92.62 83 GLU A C 1
ATOM 665 O O . GLU A 1 83 ? 10.485 0.687 -6.108 1.00 92.62 83 GLU A O 1
ATOM 670 N N . LYS A 1 84 ? 10.965 2.443 -4.824 1.00 91.44 84 LYS A N 1
ATOM 671 C CA . LYS A 1 84 ? 12.399 2.131 -4.768 1.00 91.44 84 LYS A CA 1
ATOM 672 C C . LYS A 1 84 ? 12.702 0.734 -4.198 1.00 91.44 84 LYS A C 1
ATOM 674 O O . LYS A 1 84 ? 13.536 0.057 -4.797 1.00 91.44 84 LYS A O 1
ATOM 679 N N . PRO A 1 85 ? 12.069 0.278 -3.098 1.00 89.94 85 PRO A N 1
ATOM 680 C CA . PRO A 1 85 ? 12.306 -1.065 -2.574 1.00 89.94 85 PRO A CA 1
ATOM 681 C C . PRO A 1 85 ? 12.024 -2.158 -3.606 1.00 89.94 85 PRO A C 1
ATOM 683 O O . PRO A 1 85 ? 12.813 -3.096 -3.703 1.00 89.94 85 PRO A O 1
ATOM 686 N N . TRP A 1 86 ? 10.965 -1.980 -4.400 1.00 86.38 86 TRP A N 1
ATOM 687 C CA . TRP A 1 86 ? 10.567 -2.887 -5.470 1.00 86.38 86 TRP A CA 1
ATOM 688 C C . TRP A 1 86 ? 11.588 -2.928 -6.606 1.00 86.38 86 TRP A C 1
ATOM 690 O O . TRP A 1 86 ? 12.126 -3.981 -6.949 1.00 86.38 86 TRP A O 1
ATOM 700 N N . MET A 1 87 ? 11.936 -1.758 -7.149 1.00 87.25 87 MET A N 1
ATOM 701 C CA . MET A 1 87 ? 12.938 -1.651 -8.214 1.00 87.25 87 MET A CA 1
ATOM 702 C C . MET A 1 87 ? 14.289 -2.251 -7.799 1.00 87.25 87 MET A C 1
ATOM 704 O O . MET A 1 87 ? 14.980 -2.867 -8.608 1.00 87.25 87 MET A O 1
ATOM 708 N N . GLU A 1 88 ? 14.682 -2.079 -6.535 1.00 86.12 88 GLU A N 1
ATOM 709 C CA . GLU A 1 88 ? 15.922 -2.646 -6.004 1.00 86.12 88 GLU A CA 1
ATOM 710 C C . GLU A 1 88 ? 15.856 -4.166 -5.844 1.00 86.12 88 GLU A C 1
ATOM 712 O O . GLU A 1 88 ? 16.844 -4.838 -6.139 1.00 86.12 88 GLU A O 1
ATOM 717 N N . ALA A 1 89 ? 14.723 -4.713 -5.400 1.00 82.06 89 ALA A N 1
ATOM 718 C CA . ALA A 1 89 ? 14.531 -6.156 -5.250 1.00 82.06 89 ALA A CA 1
ATOM 719 C C . ALA A 1 89 ? 14.449 -6.892 -6.599 1.00 82.06 89 ALA A C 1
ATOM 721 O O . ALA A 1 89 ? 14.856 -8.051 -6.701 1.00 82.06 89 ALA A O 1
ATOM 722 N N . ARG A 1 90 ? 14.002 -6.203 -7.655 1.00 81.19 90 ARG A N 1
ATOM 723 C CA . ARG A 1 90 ? 13.955 -6.728 -9.030 1.00 81.19 90 ARG A CA 1
ATOM 724 C C . ARG A 1 90 ? 15.164 -6.370 -9.889 1.00 81.19 90 ARG A C 1
ATOM 726 O O . ARG A 1 90 ? 15.217 -6.741 -11.061 1.00 81.19 90 ARG A O 1
ATOM 733 N N . LYS A 1 91 ? 16.162 -5.675 -9.342 1.00 82.12 91 LYS A N 1
ATOM 734 C CA . LYS A 1 91 ? 17.348 -5.277 -10.105 1.00 82.12 91 LYS A CA 1
ATOM 735 C C . LYS A 1 91 ? 18.084 -6.511 -10.643 1.00 82.12 91 LYS A C 1
ATOM 737 O O . LYS A 1 91 ? 18.671 -7.267 -9.879 1.00 82.12 91 LYS A O 1
ATOM 742 N N . GLY A 1 92 ? 18.102 -6.667 -11.967 1.00 78.62 92 GLY A N 1
ATOM 743 C CA . GLY A 1 92 ? 18.737 -7.802 -12.649 1.00 78.62 92 GLY A CA 1
ATOM 744 C C . GLY A 1 92 ? 17.787 -8.947 -13.021 1.00 78.62 92 GLY A C 1
ATOM 745 O O . GLY A 1 92 ? 18.245 -9.914 -13.623 1.00 78.62 92 GLY A O 1
ATOM 746 N N . TYR A 1 93 ? 16.492 -8.826 -12.718 1.00 76.62 93 TYR A N 1
ATOM 747 C CA . TYR A 1 93 ? 15.443 -9.739 -13.174 1.00 76.62 93 TYR A CA 1
ATOM 748 C C . TYR A 1 93 ? 14.645 -9.096 -14.317 1.00 76.62 93 TYR A C 1
ATOM 750 O O . TYR A 1 93 ? 14.318 -7.913 -14.254 1.00 76.62 93 TYR A O 1
ATOM 758 N N . GLU A 1 94 ? 14.313 -9.866 -15.357 1.00 73.12 94 GLU A N 1
ATOM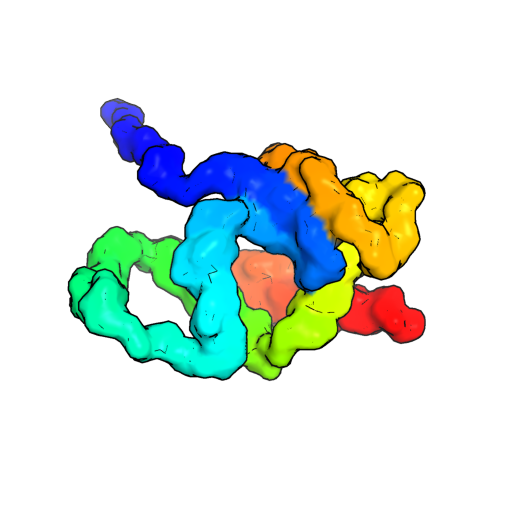 759 C CA . GLU A 1 94 ? 13.361 -9.420 -16.385 1.00 73.12 94 GLU A CA 1
ATOM 760 C C . GLU A 1 94 ? 11.932 -9.368 -15.821 1.00 73.12 94 GLU A C 1
ATOM 762 O O . GLU A 1 94 ? 11.589 -10.111 -14.897 1.00 73.12 94 GLU A O 1
ATOM 767 N N . ASP A 1 95 ? 11.068 -8.533 -16.401 1.00 69.62 95 ASP A N 1
ATOM 768 C CA . ASP A 1 95 ? 9.682 -8.325 -15.944 1.00 69.62 95 ASP A CA 1
ATOM 769 C C . ASP A 1 95 ? 8.859 -9.621 -15.888 1.00 69.62 95 ASP A C 1
ATOM 771 O O . ASP A 1 95 ? 8.012 -9.796 -15.012 1.00 69.62 95 ASP A O 1
ATOM 775 N N . SER A 1 96 ? 9.143 -10.571 -16.781 1.00 69.25 96 SER A N 1
ATOM 776 C CA . SER A 1 96 ? 8.468 -11.871 -16.843 1.00 69.25 96 SER A CA 1
ATOM 777 C C . SER A 1 96 ? 9.021 -12.922 -15.880 1.00 69.25 96 SER A C 1
ATOM 779 O O . SER A 1 96 ? 8.450 -14.010 -15.787 1.00 69.25 96 SER A O 1
ATOM 781 N N . ILE A 1 97 ? 10.125 -12.643 -15.180 1.00 70.69 97 ILE A N 1
ATOM 782 C CA . ILE A 1 97 ? 10.767 -13.602 -14.278 1.00 70.69 97 ILE A CA 1
ATOM 783 C C . ILE A 1 97 ? 10.309 -13.325 -12.836 1.00 70.69 97 ILE A C 1
ATOM 785 O O . ILE A 1 97 ? 10.473 -12.205 -12.329 1.00 70.69 97 ILE A O 1
ATOM 789 N N . PRO A 1 98 ? 9.733 -14.327 -12.142 1.00 65.00 98 PRO A N 1
ATOM 790 C CA . PRO A 1 98 ? 9.496 -14.235 -10.710 1.00 65.00 98 PRO A CA 1
ATOM 791 C C . PRO A 1 98 ? 10.831 -14.081 -9.975 1.00 65.00 98 PRO A C 1
ATOM 793 O O . PRO A 1 98 ? 11.739 -14.890 -10.153 1.00 65.00 98 PRO A O 1
ATOM 796 N N . SER A 1 99 ? 10.931 -13.059 -9.131 1.00 67.31 99 SER A N 1
ATOM 797 C CA . SER A 1 99 ? 11.976 -12.989 -8.112 1.00 67.31 99 SER A CA 1
ATOM 798 C C . SER A 1 99 ? 11.451 -13.705 -6.870 1.00 67.31 99 SER A C 1
ATOM 800 O O . SER A 1 99 ? 10.266 -13.604 -6.572 1.00 67.31 99 SER A O 1
ATOM 802 N N . SER A 1 100 ? 12.292 -14.457 -6.162 1.00 65.31 100 SER A N 1
ATOM 803 C CA . SER A 1 100 ? 11.953 -15.026 -4.848 1.00 65.31 100 SER A CA 1
ATOM 804 C C . SER A 1 100 ? 12.680 -14.305 -3.713 1.00 65.31 100 SER A C 1
ATOM 806 O O . SER A 1 100 ? 12.838 -14.870 -2.628 1.00 65.31 100 SER A O 1
ATOM 808 N N . GLU A 1 101 ? 13.168 -13.092 -3.979 1.00 72.19 101 GLU A N 1
ATOM 809 C CA . GLU A 1 101 ? 13.881 -12.283 -3.001 1.00 72.19 101 GLU A CA 1
ATOM 810 C C . GLU A 1 101 ? 12.951 -11.877 -1.855 1.00 72.19 101 GLU A C 1
ATOM 812 O O . GLU A 1 101 ? 11.767 -11.573 -2.036 1.00 72.19 101 GLU A O 1
ATOM 817 N N . LEU A 1 102 ? 13.510 -11.893 -0.648 1.00 75.69 102 LEU A N 1
ATOM 818 C CA . LEU A 1 102 ? 12.821 -11.426 0.545 1.00 75.69 102 LEU A CA 1
ATOM 819 C C . LEU A 1 102 ? 13.049 -9.923 0.673 1.00 75.69 102 LEU A C 1
ATOM 821 O O . LEU A 1 102 ? 14.184 -9.448 0.604 1.00 75.69 102 LEU A O 1
ATOM 825 N N . LEU A 1 103 ? 11.972 -9.180 0.904 1.00 80.69 103 LEU A N 1
ATOM 826 C CA . LEU A 1 103 ? 12.025 -7.759 1.227 1.00 80.69 103 LEU A CA 1
ATOM 827 C C . LEU A 1 103 ? 12.000 -7.584 2.749 1.00 80.69 103 LEU A C 1
ATOM 829 O O . LEU A 1 103 ? 10.965 -7.830 3.375 1.00 80.69 103 LEU A O 1
ATOM 833 N N . PRO A 1 104 ? 13.097 -7.120 3.373 1.00 83.62 104 PRO A N 1
ATOM 834 C CA . PRO A 1 104 ? 13.102 -6.863 4.806 1.00 83.62 104 PRO A CA 1
ATOM 835 C C . PRO A 1 104 ? 12.155 -5.711 5.163 1.00 83.62 104 PRO A C 1
ATOM 837 O O . PRO A 1 104 ? 12.198 -4.655 4.521 1.00 83.62 104 PRO A O 1
ATOM 840 N N . LYS A 1 105 ? 11.378 -5.868 6.244 1.00 84.06 105 LYS A N 1
ATOM 841 C CA . LYS A 1 105 ? 10.470 -4.837 6.788 1.00 84.06 105 LYS A CA 1
ATOM 842 C C . LYS A 1 105 ? 11.177 -3.491 6.981 1.00 84.06 105 LYS A C 1
ATOM 844 O O . LYS A 1 105 ? 10.645 -2.453 6.600 1.00 84.06 105 LYS A O 1
ATOM 849 N N . ASP A 1 106 ? 12.428 -3.508 7.444 1.00 88.50 106 ASP A N 1
ATOM 850 C CA . ASP A 1 106 ? 13.254 -2.305 7.613 1.00 88.50 106 ASP A CA 1
ATOM 851 C C . ASP A 1 106 ? 13.457 -1.500 6.325 1.00 88.50 106 ASP A C 1
ATOM 853 O O . ASP A 1 106 ? 13.567 -0.272 6.373 1.00 88.50 106 ASP A O 1
ATOM 857 N N . ARG A 1 107 ? 13.535 -2.164 5.165 1.00 87.38 107 ARG A N 1
ATOM 858 C CA . ARG A 1 107 ? 13.691 -1.482 3.873 1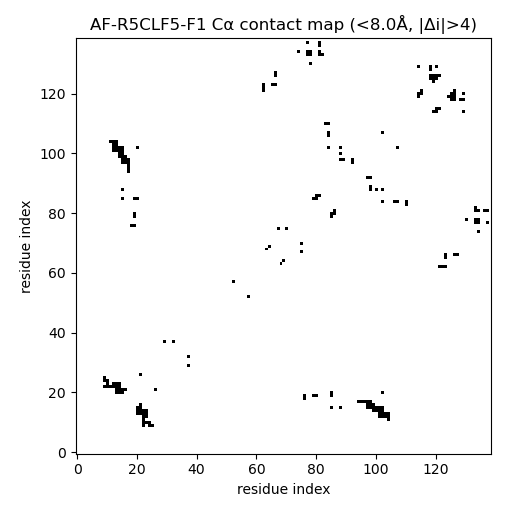.00 87.38 107 ARG A CA 1
ATOM 859 C C . ARG A 1 107 ? 12.408 -0.738 3.508 1.00 87.38 107 ARG A C 1
ATOM 861 O O . ARG A 1 107 ? 12.482 0.423 3.109 1.00 87.38 107 ARG A O 1
ATOM 868 N N . ILE A 1 108 ? 11.260 -1.385 3.695 1.00 89.06 108 ILE A N 1
ATOM 869 C CA . ILE A 1 108 ? 9.935 -0.800 3.459 1.00 89.06 108 ILE A CA 1
ATOM 870 C C . ILE A 1 108 ? 9.674 0.357 4.427 1.00 89.06 108 ILE A C 1
ATOM 872 O O . ILE A 1 108 ? 9.302 1.450 4.006 1.00 89.06 108 ILE A O 1
ATOM 876 N N . MET A 1 109 ? 9.979 0.163 5.711 1.00 91.50 109 MET A N 1
ATOM 877 C CA . MET A 1 109 ? 9.841 1.193 6.739 1.00 91.50 109 MET A CA 1
ATOM 878 C C . MET A 1 109 ? 10.682 2.433 6.413 1.00 91.50 109 MET A C 1
ATOM 880 O O . MET A 1 109 ? 10.165 3.549 6.399 1.00 91.50 109 MET A O 1
ATOM 884 N N . LYS A 1 110 ? 11.972 2.257 6.089 1.00 94.75 110 LYS A N 1
ATOM 885 C CA . LYS A 1 110 ? 12.853 3.374 5.701 1.00 94.75 110 LYS A CA 1
ATOM 886 C C . LYS A 1 110 ? 12.333 4.114 4.473 1.00 94.75 110 LYS A C 1
ATOM 888 O O . LYS A 1 110 ? 12.445 5.336 4.414 1.00 94.75 110 LYS A O 1
ATOM 893 N N . TYR A 1 111 ? 11.771 3.392 3.506 1.00 95.19 111 TYR A N 1
ATOM 894 C CA . TYR A 1 111 ? 11.171 4.001 2.327 1.00 95.19 111 TYR A CA 1
ATOM 895 C C . TYR A 1 111 ? 9.973 4.881 2.697 1.00 95.19 111 TYR A C 1
ATOM 897 O O . TYR A 1 111 ? 9.996 6.074 2.394 1.00 95.19 111 TYR A O 1
ATOM 905 N N . TYR A 1 112 ? 8.977 4.350 3.412 1.00 95.12 112 TYR A N 1
ATOM 906 C CA . TYR A 1 112 ? 7.778 5.127 3.736 1.00 95.12 112 TYR A CA 1
ATOM 907 C C . TYR A 1 112 ? 8.027 6.265 4.734 1.00 95.12 112 TYR A C 1
ATOM 909 O O . TYR A 1 112 ? 7.334 7.275 4.660 1.00 95.12 112 TYR A O 1
ATOM 917 N N . ILE A 1 113 ? 9.066 6.198 5.577 1.00 97.12 113 ILE A N 1
ATOM 918 C CA . ILE A 1 113 ? 9.518 7.362 6.365 1.00 97.12 113 ILE A CA 1
ATOM 919 C C . ILE A 1 113 ? 9.926 8.522 5.441 1.00 97.12 113 ILE A C 1
ATOM 921 O O . ILE A 1 113 ? 9.517 9.661 5.666 1.00 97.12 113 ILE A O 1
ATOM 925 N N . LEU A 1 114 ? 10.701 8.249 4.386 1.00 97.69 114 LEU A N 1
ATOM 926 C CA . LEU A 1 114 ? 11.131 9.273 3.425 1.00 97.69 114 LEU A CA 1
ATOM 927 C C . LEU A 1 114 ? 9.963 9.788 2.578 1.00 97.69 114 LEU A C 1
ATOM 929 O O . LEU A 1 114 ? 9.876 10.986 2.307 1.00 97.69 114 LEU A O 1
ATOM 933 N N . ILE A 1 115 ? 9.053 8.899 2.174 1.00 97.62 115 ILE A N 1
ATOM 934 C CA . ILE A 1 115 ? 7.829 9.289 1.465 1.00 97.62 115 ILE A CA 1
ATOM 935 C C . ILE A 1 115 ? 6.967 10.182 2.357 1.00 97.62 115 ILE A C 1
ATOM 937 O O . ILE A 1 115 ? 6.515 11.228 1.900 1.00 97.62 115 ILE A O 1
ATOM 941 N N . ASN A 1 116 ? 6.818 9.859 3.641 1.00 97.56 116 ASN A N 1
ATOM 942 C CA . ASN A 1 116 ? 6.078 10.705 4.566 1.00 97.56 116 ASN A CA 1
ATOM 943 C C . ASN A 1 116 ? 6.712 12.089 4.732 1.00 97.56 116 ASN A C 1
ATOM 945 O O . ASN A 1 116 ? 6.013 13.093 4.675 1.00 97.56 116 ASN A O 1
ATOM 949 N N . GLN A 1 117 ? 8.039 12.164 4.849 1.00 97.75 117 GLN A N 1
ATOM 950 C CA . GLN A 1 117 ? 8.748 13.447 4.905 1.00 97.75 117 GLN A CA 1
ATOM 951 C C . GLN A 1 117 ? 8.558 14.289 3.637 1.00 97.75 117 GLN A C 1
ATOM 953 O O . GLN A 1 117 ? 8.540 15.515 3.717 1.00 97.75 117 GLN A O 1
ATOM 958 N N . LYS A 1 118 ? 8.437 13.645 2.471 1.00 98.00 118 LYS A N 1
ATOM 959 C CA . LYS A 1 118 ? 8.272 14.334 1.188 1.00 98.00 118 LYS A CA 1
ATOM 960 C C . LYS A 1 118 ? 6.827 14.768 0.924 1.00 98.00 118 LYS A C 1
ATOM 962 O O . LYS A 1 118 ? 6.627 15.856 0.394 1.00 98.00 118 LYS A O 1
ATOM 967 N N . TYR A 1 119 ? 5.852 13.916 1.229 1.00 97.94 119 TYR A N 1
ATOM 968 C CA . TYR A 1 119 ? 4.468 14.088 0.780 1.00 97.94 119 TYR A CA 1
ATOM 969 C C . TYR A 1 119 ? 3.458 14.319 1.910 1.00 97.94 119 TYR A C 1
ATOM 971 O O . TYR A 1 119 ? 2.369 14.795 1.620 1.00 97.94 119 TYR A O 1
ATOM 979 N N . GLY A 1 120 ? 3.782 14.001 3.169 1.00 97.25 120 GLY A N 1
ATOM 980 C CA . GLY A 1 120 ? 2.812 14.019 4.273 1.00 97.25 120 GLY A CA 1
ATOM 981 C C . GLY A 1 120 ? 1.726 12.956 4.094 1.00 97.25 120 GLY A C 1
ATOM 982 O O . GLY A 1 120 ? 0.547 13.272 3.956 1.00 97.25 120 GLY A O 1
ATOM 983 N N . ILE A 1 121 ? 2.126 11.681 4.024 1.00 96.69 121 ILE A N 1
ATOM 984 C CA . ILE A 1 121 ? 1.213 10.555 3.744 1.00 96.69 121 ILE A CA 1
ATOM 985 C C . ILE A 1 121 ? 0.359 10.145 4.950 1.00 96.69 121 ILE A C 1
ATOM 987 O O . ILE A 1 121 ? -0.396 9.181 4.878 1.00 96.69 121 ILE A O 1
ATOM 991 N N . ASP A 1 122 ? 0.451 10.880 6.055 1.00 95.44 122 ASP A N 1
ATOM 992 C CA . ASP A 1 122 ? -0.478 10.799 7.179 1.00 95.44 122 ASP A CA 1
ATOM 993 C C . ASP A 1 122 ? -1.851 11.425 6.866 1.00 95.44 122 ASP A C 1
ATOM 995 O O . ASP A 1 122 ? -2.758 11.365 7.703 1.00 95.44 122 ASP A O 1
ATOM 999 N N . ARG A 1 123 ? -2.011 11.996 5.663 1.00 97.50 123 ARG A N 1
ATOM 1000 C CA . ARG A 1 123 ? -3.224 12.643 5.159 1.00 97.50 123 ARG A CA 1
ATOM 1001 C C . ARG A 1 123 ? -3.551 12.209 3.727 1.00 97.50 123 ARG A C 1
ATOM 1003 O O . ARG A 1 123 ? -2.670 11.862 2.939 1.00 97.50 123 ARG A O 1
ATOM 1010 N N . GLU A 1 124 ? -4.830 12.289 3.360 1.00 97.94 124 GLU A N 1
ATOM 1011 C CA . GLU A 1 124 ? -5.293 11.899 2.022 1.00 97.94 124 GLU A CA 1
ATOM 1012 C C . GLU A 1 124 ? -4.698 12.752 0.892 1.00 97.94 124 GLU A C 1
ATOM 1014 O O . GLU A 1 124 ? -4.395 12.226 -0.175 1.00 97.94 124 GLU A O 1
ATOM 1019 N N . ASP A 1 125 ? -4.524 14.060 1.097 1.00 97.81 125 ASP A N 1
ATOM 1020 C CA . ASP A 1 125 ? -3.938 14.978 0.109 1.00 97.81 125 ASP A CA 1
ATOM 1021 C C . ASP A 1 125 ? -2.480 14.619 -0.212 1.00 97.81 125 ASP A C 1
ATOM 1023 O O . ASP A 1 125 ? -2.088 14.573 -1.386 1.00 97.81 125 ASP A O 1
ATOM 1027 N N . GLY A 1 126 ? -1.700 14.285 0.816 1.00 97.94 126 GLY A N 1
ATOM 1028 C CA . GLY A 1 126 ? -0.335 13.793 0.661 1.00 97.94 126 GLY A CA 1
ATOM 1029 C C . GLY A 1 126 ? -0.269 12.446 -0.055 1.00 97.94 126 GLY A C 1
ATOM 1030 O O . GLY A 1 126 ? 0.490 12.293 -1.015 1.00 97.94 126 GLY A O 1
ATOM 1031 N N . LEU A 1 127 ? -1.120 11.491 0.335 1.00 97.69 127 LEU A N 1
ATOM 1032 C CA . LEU A 1 127 ? -1.233 10.193 -0.342 1.00 97.69 127 LEU A CA 1
ATOM 1033 C C . LEU A 1 127 ? -1.634 10.332 -1.815 1.00 97.69 127 LEU A C 1
ATOM 1035 O O . LEU A 1 127 ? -1.022 9.703 -2.675 1.00 97.69 127 LEU A O 1
ATOM 1039 N N . ARG A 1 128 ? -2.609 11.186 -2.139 1.00 97.25 128 ARG A N 1
ATOM 1040 C CA . ARG A 1 128 ? -3.024 11.447 -3.529 1.00 97.25 128 ARG A CA 1
ATOM 1041 C C . ARG A 1 128 ? -1.892 12.037 -4.361 1.00 97.25 128 ARG A C 1
ATOM 1043 O O . ARG A 1 128 ? -1.679 11.600 -5.488 1.00 97.25 128 ARG A O 1
ATOM 1050 N N . THR A 1 129 ? -1.142 12.979 -3.792 1.00 97.94 129 THR A N 1
ATOM 1051 C CA . THR A 1 129 ? 0.037 13.561 -4.451 1.00 97.94 129 THR A CA 1
ATOM 1052 C C . THR A 1 129 ? 1.102 12.497 -4.706 1.00 97.94 129 THR A C 1
ATOM 1054 O O . THR A 1 129 ? 1.629 12.404 -5.811 1.00 97.94 129 THR A O 1
ATOM 1057 N N . TYR A 1 130 ? 1.378 11.648 -3.713 1.00 97.62 130 TYR A N 1
ATOM 1058 C CA . TYR A 1 130 ? 2.301 10.526 -3.857 1.00 97.62 130 TYR A CA 1
ATOM 1059 C C . TYR A 1 130 ? 1.871 9.553 -4.965 1.00 97.62 130 TYR A C 1
ATOM 1061 O O . TYR A 1 130 ? 2.688 9.194 -5.813 1.00 97.62 130 TYR A O 1
ATOM 1069 N N . ILE A 1 131 ? 0.594 9.161 -4.984 1.00 96.44 131 ILE A N 1
ATOM 1070 C CA . ILE A 1 131 ? 0.034 8.260 -5.996 1.00 96.44 131 ILE A CA 1
ATOM 1071 C C . ILE A 1 131 ? 0.193 8.857 -7.397 1.00 96.44 131 ILE A C 1
ATOM 1073 O O . ILE A 1 131 ? 0.688 8.169 -8.287 1.00 96.44 131 ILE A O 1
ATOM 1077 N N . HIS A 1 132 ? -0.167 10.129 -7.595 1.00 95.81 132 HIS A N 1
ATOM 1078 C CA . HIS A 1 132 ? 0.008 10.803 -8.886 1.00 95.81 132 HIS A CA 1
ATOM 1079 C C . HIS A 1 132 ? 1.478 10.816 -9.324 1.00 95.81 132 HIS A C 1
ATOM 1081 O O . HIS A 1 132 ? 1.782 10.383 -10.432 1.00 95.81 132 HIS A O 1
ATOM 1087 N N . ASP A 1 133 ? 2.400 11.180 -8.429 1.00 96.38 133 ASP A N 1
ATOM 1088 C CA . ASP A 1 133 ? 3.841 11.152 -8.704 1.00 96.38 133 ASP A CA 1
ATOM 1089 C C . ASP A 1 133 ? 4.347 9.751 -9.090 1.00 96.38 133 ASP A C 1
ATOM 1091 O O . ASP A 1 133 ? 5.286 9.628 -9.880 1.00 96.38 133 ASP A O 1
ATOM 1095 N N . MET A 1 134 ? 3.795 8.681 -8.505 1.00 95.25 134 MET A N 1
ATOM 1096 C CA . MET A 1 134 ? 4.165 7.314 -8.887 1.00 95.25 134 MET A CA 1
ATOM 1097 C C . MET A 1 134 ? 3.583 6.938 -10.247 1.00 95.25 134 MET A C 1
ATOM 1099 O O . MET A 1 134 ? 4.250 6.244 -11.005 1.00 95.25 134 MET A O 1
ATOM 1103 N N . LEU A 1 135 ? 2.382 7.396 -10.592 1.00 93.81 135 LEU A N 1
ATOM 1104 C CA . LEU A 1 135 ? 1.766 7.108 -11.889 1.00 93.81 135 LEU A CA 1
ATOM 1105 C C . LEU A 1 135 ? 2.427 7.881 -13.039 1.00 93.81 135 LEU A C 1
ATOM 1107 O O . LEU A 1 135 ? 2.634 7.307 -14.109 1.00 93.81 135 LEU A O 1
ATOM 1111 N N . ASP A 1 136 ? 2.842 9.125 -12.807 1.00 92.75 136 ASP A N 1
ATOM 1112 C CA . ASP A 1 136 ? 3.511 9.953 -13.817 1.00 92.75 136 ASP A CA 1
ATOM 1113 C C . ASP A 1 136 ? 4.899 9.408 -14.192 1.00 92.75 136 ASP A C 1
ATOM 1115 O O . ASP A 1 136 ? 5.329 9.527 -15.336 1.00 92.75 136 ASP A O 1
ATOM 1119 N N . LYS A 1 137 ? 5.589 8.737 -13.260 1.00 86.44 137 LYS A N 1
ATOM 1120 C CA . LYS A 1 137 ? 6.883 8.079 -13.525 1.00 86.44 137 LYS A CA 1
ATOM 1121 C C . LYS A 1 137 ? 6.791 6.842 -14.419 1.00 86.44 137 LYS A C 1
ATOM 1123 O O . LYS A 1 137 ? 7.816 6.414 -14.937 1.00 86.44 137 LYS A O 1
ATOM 1128 N N . ALA A 1 138 ? 5.605 6.246 -14.556 1.00 63.66 138 ALA A N 1
ATOM 1129 C CA . ALA A 1 138 ? 5.372 5.083 -15.417 1.00 63.66 138 ALA A CA 1
ATOM 1130 C C . ALA A 1 138 ? 5.093 5.457 -16.887 1.00 63.66 138 ALA A C 1
ATOM 1132 O O . ALA A 1 138 ? 4.825 4.552 -17.683 1.00 63.66 138 ALA A O 1
ATOM 1133 N N . SER A 1 139 ? 5.085 6.753 -17.226 1.00 49.75 139 SER A N 1
ATOM 1134 C CA . SER A 1 139 ? 4.789 7.267 -18.573 1.00 49.75 139 SER A CA 1
ATOM 1135 C C . SER A 1 139 ? 6.041 7.527 -19.403 1.00 49.75 139 SER A C 1
ATOM 1137 O O . SER A 1 139 ? 7.065 7.952 -18.824 1.00 49.75 139 SER A O 1
#

pLDDT: mean 83.55, std 15.13, range [33.81, 98.0]

Foldseek 3Di:
DDPPPDCPDQDQKWWFFLQATDRCVVCVVCVVCPPHPPPDPVCVVVVPCPVVDDPVRVLVVCLCCVAVVVDDSVLVSQLRCLQPLNCVQCPPPDSPDTRGDIRHPVVVVVRVVVLCVVQVSSDNRSSNVSSVVSNVVSD